Protein AF-A0A1I7YSY0-F1 (afdb_monomer_lite)

Radius of gyration: 45.42 Å; chains: 1; bounding box: 95×33×117 Å

Structure (mmCIF, N/CA/C/O backbone):
data_AF-A0A1I7YSY0-F1
#
_entry.id   AF-A0A1I7YSY0-F1
#
loop_
_atom_site.group_PDB
_atom_site.id
_atom_site.type_symbol
_atom_site.label_atom_id
_atom_site.label_alt_id
_atom_site.label_comp_id
_atom_site.label_asym_id
_atom_site.label_entity_id
_atom_site.label_seq_id
_atom_site.pdbx_PDB_ins_code
_atom_site.Cartn_x
_atom_site.Cartn_y
_atom_site.Cartn_z
_atom_site.occupancy
_atom_site.B_iso_or_equiv
_atom_site.auth_seq_id
_atom_site.auth_comp_id
_atom_site.auth_asym_id
_atom_site.auth_atom_id
_atom_site.pdbx_PDB_model_num
ATOM 1 N N . MET A 1 1 ? 61.492 6.866 -65.876 1.00 56.72 1 MET A N 1
ATOM 2 C CA . MET A 1 1 ? 60.271 6.484 -65.123 1.00 56.72 1 MET A CA 1
ATOM 3 C C . MET A 1 1 ? 59.078 6.508 -66.076 1.00 56.72 1 MET A C 1
ATOM 5 O O . MET A 1 1 ? 58.786 7.564 -66.618 1.00 56.72 1 MET A O 1
ATOM 9 N N . SER A 1 2 ? 58.443 5.363 -66.356 1.00 60.88 2 SER A N 1
ATOM 10 C CA . SER A 1 2 ? 57.368 5.257 -67.365 1.00 60.88 2 SER A CA 1
ATOM 11 C C . SER A 1 2 ? 56.010 5.695 -66.792 1.00 60.88 2 SER A C 1
ATOM 13 O O . SER A 1 2 ? 55.641 5.274 -65.693 1.00 60.88 2 SER A O 1
ATOM 15 N N . ARG A 1 3 ? 55.270 6.563 -67.502 1.00 70.56 3 ARG A N 1
ATOM 16 C CA . ARG A 1 3 ? 53.971 7.096 -67.045 1.00 70.56 3 ARG A CA 1
ATOM 17 C C . ARG A 1 3 ? 52.902 5.989 -67.047 1.00 70.56 3 ARG A C 1
ATOM 19 O O . ARG A 1 3 ? 52.776 5.265 -68.034 1.00 70.56 3 ARG A O 1
ATOM 26 N N . PRO A 1 4 ? 52.107 5.836 -65.974 1.00 72.00 4 PRO A N 1
ATOM 27 C CA . PRO A 1 4 ? 51.049 4.834 -65.940 1.00 72.00 4 PRO A CA 1
ATOM 28 C C . PRO A 1 4 ? 49.959 5.146 -66.977 1.00 72.00 4 PRO A C 1
ATOM 30 O O . PRO A 1 4 ? 49.479 6.271 -67.067 1.00 72.00 4 PRO A O 1
ATOM 33 N N . SER A 1 5 ? 49.540 4.124 -67.729 1.00 80.81 5 SER A N 1
ATOM 34 C CA . SER A 1 5 ? 48.431 4.204 -68.694 1.00 80.81 5 SER A CA 1
ATOM 35 C C . SER A 1 5 ? 47.141 4.733 -68.046 1.00 80.81 5 SER A C 1
ATOM 37 O O . SER A 1 5 ? 46.774 4.299 -66.948 1.00 80.81 5 SER A O 1
ATOM 39 N N . ASN A 1 6 ? 46.405 5.592 -68.761 1.00 83.62 6 ASN A N 1
ATOM 40 C CA . ASN A 1 6 ? 45.110 6.159 -68.350 1.00 83.62 6 ASN A CA 1
ATOM 41 C C . ASN A 1 6 ? 44.119 5.097 -67.839 1.00 83.62 6 ASN A C 1
ATOM 43 O O . ASN A 1 6 ? 43.384 5.331 -66.878 1.00 83.62 6 ASN A O 1
ATOM 47 N N . ARG A 1 7 ? 44.157 3.883 -68.406 1.00 82.12 7 ARG A N 1
ATOM 48 C CA . ARG A 1 7 ? 43.310 2.755 -67.986 1.00 82.12 7 ARG A CA 1
ATOM 49 C C . ARG A 1 7 ? 43.602 2.304 -66.549 1.00 82.12 7 ARG A C 1
ATOM 51 O O . ARG A 1 7 ? 42.678 1.986 -65.803 1.00 82.12 7 ARG A O 1
ATOM 58 N N . LYS A 1 8 ? 44.873 2.324 -66.127 1.00 85.38 8 LYS A N 1
ATOM 59 C CA . LYS A 1 8 ? 45.279 1.988 -64.749 1.00 85.38 8 LYS A CA 1
ATOM 60 C C . LYS A 1 8 ? 44.854 3.073 -63.755 1.00 85.38 8 LYS A C 1
ATOM 62 O O . LYS A 1 8 ? 44.465 2.745 -62.635 1.00 85.38 8 LYS A O 1
ATOM 67 N N . VAL A 1 9 ? 44.894 4.344 -64.156 1.00 86.94 9 VAL A N 1
ATOM 68 C CA . VAL A 1 9 ? 44.458 5.475 -63.316 1.00 86.94 9 VAL A CA 1
ATOM 69 C C . VAL A 1 9 ? 42.943 5.427 -63.083 1.00 86.94 9 VAL A C 1
ATOM 71 O O . VAL A 1 9 ? 42.500 5.493 -61.936 1.00 86.94 9 VAL A O 1
ATOM 74 N N . ALA A 1 10 ? 42.153 5.198 -64.137 1.00 87.56 10 ALA A N 1
ATOM 75 C CA . ALA A 1 10 ? 40.699 5.059 -64.035 1.00 87.56 10 ALA A CA 1
ATOM 76 C C . ALA A 1 10 ? 40.275 3.870 -63.149 1.00 87.56 10 ALA A C 1
ATOM 78 O O . ALA A 1 10 ? 39.399 4.009 -62.295 1.00 87.56 10 ALA A O 1
ATOM 79 N N . ALA A 1 11 ? 40.942 2.717 -63.284 1.00 88.81 11 ALA A N 1
ATOM 80 C CA . ALA A 1 11 ? 40.676 1.546 -62.447 1.00 88.81 11 ALA A CA 1
ATOM 81 C C . ALA A 1 11 ? 40.928 1.823 -60.952 1.00 88.81 11 ALA A C 1
ATOM 83 O O . ALA A 1 11 ? 40.118 1.445 -60.103 1.00 88.81 11 ALA A O 1
ATOM 84 N N . ARG A 1 12 ? 42.013 2.537 -60.620 1.00 89.38 12 ARG A N 1
ATOM 85 C CA . ARG A 1 12 ? 42.322 2.940 -59.237 1.00 89.38 12 ARG A CA 1
ATOM 86 C C . ARG A 1 12 ? 41.286 3.916 -58.677 1.00 89.38 12 ARG A C 1
ATOM 88 O O . ARG A 1 12 ? 40.827 3.722 -57.553 1.00 89.38 12 ARG A O 1
ATOM 95 N N . ALA A 1 13 ? 40.867 4.908 -59.463 1.00 91.69 13 ALA A N 1
ATOM 96 C CA . ALA A 1 13 ? 39.832 5.860 -59.061 1.00 91.69 13 ALA A CA 1
ATOM 97 C C . ALA A 1 13 ? 38.480 5.167 -58.799 1.00 91.69 13 ALA A C 1
ATOM 99 O O . ALA A 1 13 ? 37.823 5.442 -57.794 1.00 91.69 13 ALA A O 1
ATOM 100 N N . ASN A 1 14 ? 38.089 4.212 -59.648 1.00 92.81 14 ASN A N 1
ATOM 101 C CA . ASN A 1 14 ? 36.864 3.430 -59.460 1.00 92.81 14 ASN A CA 1
ATOM 102 C C . ASN A 1 14 ? 36.940 2.524 -58.224 1.00 92.81 14 ASN A C 1
ATOM 104 O O . ASN A 1 14 ? 35.993 2.479 -57.438 1.00 92.81 14 ASN A O 1
ATOM 108 N N . ALA A 1 15 ? 38.083 1.873 -57.987 1.00 93.06 15 ALA A N 1
ATOM 109 C CA . ALA A 1 15 ? 38.304 1.086 -56.776 1.00 93.06 15 ALA A CA 1
ATOM 110 C C . ALA A 1 15 ? 38.228 1.950 -55.503 1.00 93.06 15 ALA A C 1
ATOM 112 O O . ALA A 1 15 ? 37.650 1.533 -54.498 1.00 93.06 15 ALA A O 1
ATOM 113 N N . GLN A 1 16 ? 38.758 3.176 -55.540 1.00 93.81 16 GLN A N 1
ATOM 114 C CA . GLN A 1 16 ? 38.672 4.114 -54.421 1.00 93.81 16 GLN A CA 1
ATOM 115 C C . GLN A 1 16 ? 37.229 4.572 -54.165 1.00 93.81 16 GLN A C 1
ATOM 117 O O . GLN A 1 16 ? 36.783 4.562 -53.015 1.00 93.81 16 GLN A O 1
ATOM 122 N N . LYS A 1 17 ? 36.468 4.895 -55.220 1.00 94.69 17 LYS A N 1
ATOM 123 C CA . LYS A 1 17 ? 35.034 5.224 -55.120 1.00 94.69 17 LYS A CA 1
ATOM 124 C C . LYS A 1 17 ? 34.224 4.061 -54.539 1.00 94.69 17 LYS A C 1
ATOM 126 O O . LYS A 1 17 ? 33.424 4.275 -53.629 1.00 94.69 17 LYS A O 1
ATOM 131 N N . ALA A 1 18 ? 34.478 2.829 -54.985 1.00 94.12 18 ALA A N 1
ATOM 132 C CA . ALA A 1 18 ? 33.819 1.632 -54.462 1.00 94.12 18 ALA A CA 1
ATOM 133 C C . ALA A 1 18 ? 34.121 1.405 -52.968 1.00 94.12 18 ALA A C 1
ATOM 135 O O . ALA A 1 18 ? 33.213 1.137 -52.177 1.00 94.12 18 ALA A O 1
ATOM 136 N N . ARG A 1 19 ? 35.379 1.590 -52.542 1.00 94.81 19 ARG A N 1
ATOM 137 C CA . ARG A 1 19 ? 35.770 1.518 -51.121 1.00 94.81 19 ARG A CA 1
ATOM 138 C C . ARG A 1 19 ? 35.077 2.591 -50.280 1.00 94.81 19 ARG A C 1
ATOM 140 O O . ARG A 1 19 ? 34.572 2.284 -49.200 1.00 94.81 19 ARG A O 1
ATOM 147 N N . ALA A 1 20 ? 35.012 3.827 -50.773 1.00 94.75 20 ALA A N 1
ATOM 148 C CA . ALA A 1 20 ? 34.326 4.923 -50.091 1.00 94.75 20 ALA A CA 1
ATOM 149 C C . ALA A 1 20 ? 32.816 4.660 -49.954 1.00 94.75 20 ALA A C 1
ATOM 151 O O . ALA A 1 20 ? 32.247 4.866 -48.878 1.00 94.75 20 ALA A O 1
ATOM 152 N N . ALA A 1 21 ? 32.176 4.133 -51.003 1.00 94.81 21 ALA A N 1
ATOM 153 C CA . ALA A 1 21 ? 30.770 3.739 -50.975 1.00 94.81 21 ALA A CA 1
ATOM 154 C C . ALA A 1 21 ? 30.508 2.630 -49.942 1.00 94.81 21 ALA A C 1
ATOM 156 O O . ALA A 1 21 ? 29.605 2.771 -49.112 1.00 94.81 21 ALA A O 1
ATOM 157 N N . LYS A 1 22 ? 31.346 1.583 -49.913 1.00 95.38 22 LYS A N 1
ATOM 158 C CA . LYS A 1 22 ? 31.260 0.501 -48.917 1.00 95.38 22 LYS A CA 1
ATOM 159 C C . LYS A 1 22 ? 31.434 1.030 -47.490 1.00 95.38 22 LYS A C 1
ATOM 161 O O . LYS A 1 22 ? 30.637 0.704 -46.615 1.00 95.38 22 LYS A O 1
ATOM 166 N N . LYS A 1 23 ? 32.408 1.918 -47.254 1.00 95.44 23 LYS A N 1
ATOM 167 C CA . LYS A 1 23 ? 32.619 2.561 -45.942 1.00 95.44 23 LYS A CA 1
ATOM 168 C C . LYS A 1 23 ? 31.398 3.380 -45.504 1.00 95.44 23 LYS A C 1
ATOM 170 O O . LYS A 1 23 ? 30.992 3.301 -44.347 1.00 95.44 23 LYS A O 1
ATOM 175 N N . LYS A 1 24 ? 30.768 4.120 -46.424 1.00 96.00 24 LYS A N 1
ATOM 176 C CA . LYS A 1 24 ? 29.542 4.888 -46.147 1.00 96.00 24 LYS A CA 1
ATOM 177 C C . LYS A 1 24 ? 28.356 3.978 -45.814 1.00 96.00 24 LYS A C 1
ATOM 179 O O . LYS A 1 24 ? 27.587 4.301 -44.911 1.00 96.00 24 LYS A O 1
ATOM 184 N N . GLN A 1 25 ? 28.202 2.854 -46.514 1.00 94.94 25 GLN A N 1
ATOM 185 C CA . GLN A 1 25 ? 27.155 1.871 -46.217 1.00 94.94 25 GLN A CA 1
ATOM 186 C C . GLN A 1 25 ? 27.356 1.218 -44.845 1.00 94.94 25 GLN A C 1
ATOM 188 O O . GLN A 1 25 ? 26.413 1.183 -44.058 1.00 94.94 25 GLN A O 1
ATOM 193 N N . LEU A 1 26 ? 28.583 0.800 -44.519 1.00 96.38 26 LEU A N 1
ATOM 194 C CA . LEU A 1 26 ? 28.917 0.250 -43.202 1.00 96.38 26 LEU A CA 1
ATOM 195 C C . LEU A 1 26 ? 28.645 1.259 -42.079 1.00 96.38 26 LEU A C 1
ATOM 197 O O . LEU A 1 26 ? 28.025 0.911 -41.080 1.00 96.38 26 LEU A O 1
ATOM 201 N N . ALA A 1 27 ? 29.015 2.529 -42.265 1.00 95.62 27 ALA A N 1
ATOM 202 C CA . ALA A 1 27 ? 28.723 3.580 -41.290 1.00 95.62 27 ALA A CA 1
ATOM 203 C C . ALA A 1 27 ? 27.211 3.798 -41.089 1.00 95.62 27 ALA A C 1
ATOM 205 O O . ALA A 1 27 ? 26.756 3.998 -39.964 1.00 95.62 27 ALA A O 1
ATOM 206 N N . LYS A 1 28 ? 26.411 3.737 -42.163 1.00 96.38 28 LYS A N 1
ATOM 207 C CA . LYS A 1 28 ? 24.942 3.803 -42.065 1.00 96.38 28 LYS A CA 1
ATOM 208 C C . LYS A 1 28 ? 24.369 2.600 -41.314 1.00 96.38 28 LYS A C 1
ATOM 210 O O . LYS A 1 28 ? 23.485 2.790 -40.484 1.00 96.38 28 LYS A O 1
ATOM 215 N N . ALA A 1 29 ? 24.860 1.393 -41.595 1.00 96.00 29 ALA A N 1
ATOM 216 C CA . ALA A 1 29 ? 24.427 0.175 -40.915 1.00 96.00 29 ALA A CA 1
ATOM 217 C C . ALA A 1 29 ? 24.757 0.225 -39.414 1.00 96.00 29 ALA A C 1
ATOM 219 O O . ALA A 1 29 ? 23.863 0.034 -38.596 1.00 96.00 29 ALA A O 1
ATOM 220 N N . ALA A 1 30 ? 25.985 0.614 -39.057 1.00 96.12 30 ALA A N 1
ATOM 221 C CA . ALA A 1 30 ? 26.408 0.767 -37.665 1.00 96.12 30 ALA A CA 1
ATOM 222 C C . ALA A 1 30 ? 25.552 1.795 -36.902 1.00 96.12 30 ALA A C 1
ATOM 224 O O . ALA A 1 30 ? 25.126 1.537 -35.779 1.00 96.12 30 ALA A O 1
ATOM 225 N N . ARG A 1 31 ? 25.227 2.939 -37.525 1.00 96.19 31 ARG A N 1
ATOM 226 C CA . ARG A 1 31 ? 24.321 3.939 -36.925 1.00 96.19 31 ARG A CA 1
ATOM 227 C C . ARG A 1 31 ? 22.917 3.383 -36.692 1.00 96.19 31 ARG A C 1
ATOM 229 O O . ARG A 1 31 ? 22.356 3.590 -35.622 1.00 96.19 31 ARG A O 1
ATOM 236 N N . LYS A 1 32 ? 22.350 2.666 -37.670 1.00 96.38 32 LYS A N 1
ATOM 237 C CA . LYS A 1 32 ? 21.034 2.022 -37.518 1.00 96.38 32 LYS A CA 1
ATOM 238 C C . LYS A 1 32 ? 21.038 0.999 -36.383 1.00 96.38 32 LYS A C 1
ATOM 240 O O . LYS A 1 32 ? 20.101 0.966 -35.592 1.00 96.38 32 LYS A O 1
ATOM 245 N N . GLU A 1 33 ? 22.098 0.206 -36.278 1.00 97.00 33 GLU A N 1
ATOM 246 C CA . GLU A 1 33 ? 22.247 -0.782 -35.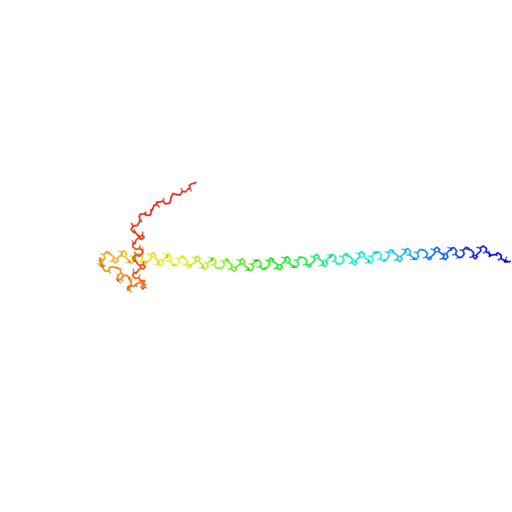212 1.00 97.00 33 GLU A CA 1
ATOM 247 C C . GLU A 1 33 ? 22.343 -0.121 -33.827 1.00 97.00 33 GLU A C 1
ATOM 249 O O . GLU A 1 33 ? 21.676 -0.554 -32.888 1.00 97.00 33 GLU A O 1
ATOM 254 N N . GLN A 1 34 ? 23.115 0.962 -33.696 1.00 96.62 34 GLN A N 1
ATOM 255 C CA . GLN A 1 34 ? 23.209 1.724 -32.446 1.00 96.62 34 GLN A CA 1
ATOM 256 C C . GLN A 1 34 ? 21.860 2.316 -32.028 1.00 96.62 34 GLN A C 1
ATOM 258 O O . GLN A 1 34 ? 21.480 2.188 -30.864 1.00 96.62 34 GLN A O 1
ATOM 263 N N . LEU A 1 35 ? 21.109 2.900 -32.967 1.00 97.25 35 LEU A N 1
ATOM 264 C CA . LEU A 1 35 ? 19.766 3.423 -32.699 1.00 97.25 35 LEU A CA 1
ATOM 265 C C . LEU A 1 35 ? 18.802 2.316 -32.260 1.00 97.25 35 LEU A C 1
ATOM 267 O O . LEU A 1 35 ? 18.069 2.494 -31.291 1.00 97.25 35 LEU A O 1
ATOM 271 N N . ALA A 1 36 ? 18.840 1.148 -32.906 1.00 96.94 36 ALA A N 1
ATOM 272 C CA . ALA A 1 36 ? 18.018 0.007 -32.509 1.00 96.94 36 ALA A CA 1
ATOM 273 C C . ALA A 1 36 ? 18.366 -0.492 -31.094 1.00 96.94 3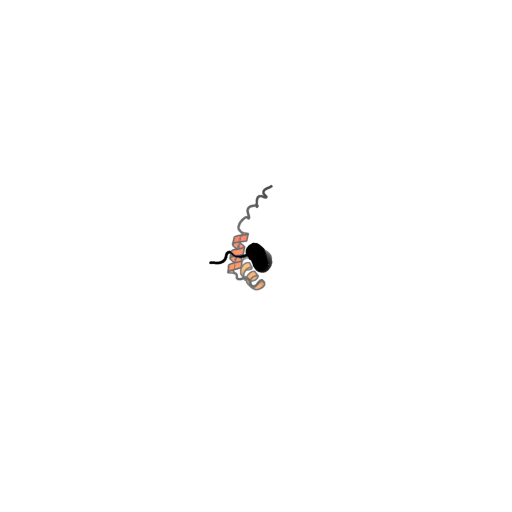6 ALA A C 1
ATOM 275 O O . ALA A 1 36 ? 17.470 -0.789 -30.304 1.00 96.94 36 ALA A O 1
ATOM 276 N N . LYS A 1 37 ? 19.658 -0.542 -30.740 1.00 97.44 37 LYS A N 1
ATOM 277 C CA . LYS A 1 37 ? 20.107 -0.884 -29.379 1.00 97.44 37 LYS A CA 1
ATOM 278 C C . LYS A 1 37 ? 19.634 0.148 -28.353 1.00 97.44 37 LYS A C 1
ATOM 280 O O . LYS A 1 37 ? 19.161 -0.245 -27.290 1.00 97.44 37 LYS A O 1
ATOM 285 N N . ALA A 1 38 ? 19.731 1.440 -28.666 1.00 97.00 38 ALA A N 1
ATOM 286 C CA . ALA A 1 38 ? 19.256 2.511 -27.793 1.00 97.00 38 ALA A CA 1
ATOM 287 C C . ALA A 1 38 ? 17.737 2.431 -27.573 1.00 97.00 38 ALA A C 1
ATOM 289 O O . ALA A 1 38 ? 17.292 2.430 -26.428 1.00 97.00 38 ALA A O 1
ATOM 290 N N . ALA A 1 39 ? 16.959 2.244 -28.642 1.00 97.38 39 ALA A N 1
ATOM 291 C CA . ALA A 1 39 ? 15.509 2.088 -28.558 1.00 97.38 39 ALA A CA 1
ATOM 292 C C . ALA A 1 39 ? 15.108 0.872 -27.705 1.00 97.38 39 ALA A C 1
ATOM 294 O O . ALA A 1 39 ? 14.230 0.978 -26.853 1.00 97.38 39 ALA A O 1
ATOM 295 N N . ARG A 1 40 ? 15.786 -0.275 -27.868 1.00 97.31 40 ARG A N 1
ATOM 296 C CA . ARG A 1 40 ? 15.553 -1.461 -27.022 1.00 97.31 40 ARG A CA 1
ATOM 297 C C . ARG A 1 40 ? 15.842 -1.180 -25.547 1.00 97.31 40 ARG A C 1
ATOM 299 O O . ARG A 1 40 ? 15.033 -1.539 -24.698 1.00 97.31 40 ARG A O 1
ATOM 306 N N . LYS A 1 41 ? 16.959 -0.512 -25.239 1.00 97.44 41 LYS A N 1
ATOM 307 C CA . LYS A 1 41 ? 17.298 -0.119 -23.861 1.00 97.44 41 LYS A CA 1
ATOM 308 C C . LYS A 1 41 ? 16.253 0.819 -23.262 1.00 97.44 41 LYS A C 1
ATOM 310 O O . LYS A 1 41 ? 15.876 0.646 -22.109 1.00 97.44 41 LYS A O 1
ATOM 315 N N . GLU A 1 42 ? 15.763 1.780 -24.039 1.00 97.38 42 GLU A N 1
ATOM 316 C CA . GLU A 1 42 ? 14.722 2.702 -23.587 1.00 97.38 42 GLU A CA 1
ATOM 317 C C . GLU A 1 42 ? 13.404 1.975 -23.289 1.00 97.38 42 GLU A C 1
ATOM 319 O O . GLU A 1 42 ? 12.778 2.237 -22.264 1.00 97.38 42 GLU A O 1
ATOM 324 N N . GLN A 1 43 ? 12.998 1.025 -24.137 1.00 97.06 43 GLN A N 1
ATOM 325 C CA . GLN A 1 43 ? 11.794 0.223 -23.901 1.00 97.06 43 GLN A CA 1
ATOM 326 C C . GLN A 1 43 ? 11.914 -0.638 -22.639 1.00 97.06 43 GLN A C 1
ATOM 328 O O . GLN A 1 43 ? 10.989 -0.659 -21.831 1.00 97.06 43 GLN A O 1
ATOM 333 N N . LEU A 1 44 ? 13.069 -1.274 -22.418 1.00 97.88 44 LEU A N 1
ATOM 334 C CA . LEU A 1 44 ? 13.334 -2.019 -21.183 1.00 97.88 44 LEU A CA 1
ATOM 335 C C . LEU A 1 44 ? 13.287 -1.108 -19.950 1.00 97.88 44 LEU A C 1
ATOM 337 O O . LEU A 1 44 ? 12.667 -1.458 -18.951 1.00 97.88 44 LEU A O 1
ATOM 341 N N . ALA A 1 45 ? 13.868 0.091 -20.030 1.00 97.44 45 ALA A N 1
ATOM 342 C CA . ALA A 1 45 ? 13.805 1.060 -18.939 1.00 97.44 45 ALA A CA 1
ATOM 343 C C . ALA A 1 45 ? 12.363 1.518 -18.652 1.00 97.44 45 ALA A C 1
ATOM 345 O O . ALA A 1 45 ? 11.986 1.680 -17.492 1.00 97.44 45 ALA A O 1
ATOM 346 N N . LYS A 1 46 ? 11.536 1.708 -19.689 1.00 97.81 46 LYS A N 1
ATOM 347 C CA . LYS A 1 46 ? 10.107 2.026 -19.531 1.00 97.81 46 LYS A CA 1
ATOM 348 C C . LYS A 1 46 ? 9.334 0.870 -18.899 1.00 97.81 46 LYS A C 1
ATOM 350 O O . LYS A 1 46 ? 8.521 1.126 -18.016 1.00 97.81 46 LYS A O 1
ATOM 355 N N . ALA A 1 47 ? 9.590 -0.368 -19.318 1.00 97.56 47 ALA A N 1
ATOM 356 C CA . ALA A 1 47 ? 8.966 -1.554 -18.738 1.00 97.56 47 ALA A CA 1
ATOM 357 C C . ALA A 1 47 ? 9.313 -1.692 -17.248 1.00 97.56 47 ALA A C 1
ATOM 359 O O . ALA A 1 47 ? 8.406 -1.751 -16.427 1.00 97.56 47 ALA A O 1
ATOM 360 N N . ALA A 1 48 ? 10.596 -1.582 -16.892 1.00 97.50 48 ALA A N 1
ATOM 361 C CA . ALA A 1 48 ? 11.049 -1.646 -15.502 1.00 97.50 48 ALA A CA 1
ATOM 362 C C . ALA A 1 48 ? 10.444 -0.535 -14.622 1.00 97.50 48 ALA A C 1
ATOM 364 O O . ALA A 1 48 ? 10.127 -0.755 -13.458 1.00 97.50 48 ALA A O 1
ATOM 365 N N . ARG A 1 49 ? 10.253 0.679 -15.162 1.00 97.88 49 ARG A N 1
ATOM 366 C CA . ARG A 1 49 ? 9.560 1.761 -14.435 1.00 97.88 49 ARG A CA 1
ATOM 367 C C . ARG A 1 49 ? 8.090 1.437 -14.186 1.00 97.88 49 ARG A C 1
ATOM 369 O O . ARG A 1 49 ? 7.589 1.735 -13.109 1.00 97.88 49 ARG A O 1
ATOM 376 N N . LYS A 1 50 ? 7.404 0.857 -15.175 1.00 97.56 50 LYS A N 1
ATOM 377 C CA . LYS A 1 50 ? 6.003 0.446 -15.030 1.00 97.56 50 LYS A CA 1
ATOM 378 C C . LYS A 1 50 ? 5.858 -0.680 -14.016 1.00 97.56 50 LYS A C 1
ATOM 380 O O . LYS A 1 50 ? 4.959 -0.612 -13.197 1.00 97.56 50 LYS A O 1
ATOM 385 N N . GLU A 1 51 ? 6.740 -1.670 -14.061 1.00 97.44 51 GLU A N 1
ATOM 386 C CA . GLU A 1 51 ? 6.766 -2.783 -13.110 1.00 97.44 51 GLU A CA 1
ATOM 387 C C . GLU A 1 51 ? 6.910 -2.278 -11.672 1.00 97.44 51 GLU A C 1
ATOM 389 O O . GLU A 1 51 ? 6.038 -2.533 -10.851 1.00 97.44 51 GLU A O 1
ATOM 394 N N . LYS A 1 52 ? 7.898 -1.413 -11.409 1.00 97.50 52 LYS A N 1
ATOM 395 C CA . LYS A 1 52 ? 8.061 -0.774 -10.093 1.00 97.50 52 LYS A CA 1
ATOM 396 C C . LYS A 1 52 ? 6.840 0.034 -9.651 1.00 97.50 52 LYS A C 1
ATOM 398 O O . LYS A 1 52 ? 6.497 0.038 -8.475 1.00 97.50 52 LYS A O 1
ATOM 403 N N . ALA A 1 53 ? 6.198 0.748 -10.577 1.00 97.94 53 ALA A N 1
ATOM 404 C CA . ALA A 1 53 ? 4.988 1.507 -10.267 1.00 97.94 53 ALA A CA 1
ATOM 405 C C . ALA A 1 53 ? 3.815 0.583 -9.905 1.00 97.94 53 ALA A C 1
ATOM 407 O O . ALA A 1 53 ? 3.063 0.885 -8.984 1.00 97.94 53 ALA A O 1
ATOM 408 N N . TRP A 1 54 ? 3.676 -0.549 -10.599 1.00 97.38 54 TRP A N 1
ATOM 409 C CA . TRP A 1 54 ? 2.676 -1.561 -10.272 1.00 97.38 54 TRP A CA 1
ATOM 410 C C . TRP A 1 54 ? 2.934 -2.197 -8.911 1.00 97.38 54 TRP A C 1
ATOM 412 O O . TRP A 1 54 ? 2.010 -2.267 -8.110 1.00 97.38 54 TRP A O 1
ATOM 422 N N . GLU A 1 55 ? 4.171 -2.601 -8.621 1.00 97.94 55 GLU A N 1
ATOM 423 C CA . GLU A 1 55 ? 4.549 -3.149 -7.312 1.00 97.94 55 GLU A CA 1
ATOM 424 C C . GLU A 1 55 ? 4.224 -2.174 -6.173 1.00 97.94 55 GLU A C 1
ATOM 426 O O . GLU A 1 55 ? 3.592 -2.563 -5.193 1.00 97.94 55 GLU A O 1
ATOM 431 N N . ALA A 1 56 ? 4.575 -0.893 -6.332 1.00 97.88 56 ALA A N 1
ATOM 432 C CA . ALA A 1 56 ? 4.255 0.138 -5.348 1.00 97.88 56 ALA A CA 1
ATOM 433 C C . ALA A 1 56 ? 2.739 0.274 -5.126 1.00 97.88 56 ALA A C 1
ATOM 435 O O . ALA A 1 56 ? 2.284 0.280 -3.986 1.00 97.88 56 ALA A O 1
ATOM 436 N N . LEU A 1 57 ? 1.947 0.311 -6.204 1.00 98.19 57 LEU A N 1
ATOM 437 C CA . LEU A 1 57 ? 0.485 0.373 -6.108 1.00 98.19 57 LEU A CA 1
ATOM 438 C C . LEU A 1 57 ? -0.120 -0.877 -5.458 1.00 98.19 57 LEU A C 1
ATOM 440 O O . LEU A 1 57 ? -1.120 -0.773 -4.748 1.00 98.19 57 LEU A O 1
ATOM 444 N N . PHE A 1 58 ? 0.439 -2.063 -5.703 1.00 98.19 58 PHE A N 1
ATOM 445 C CA . PHE A 1 58 ? -0.027 -3.289 -5.058 1.00 98.19 58 PHE A CA 1
ATOM 446 C C . PHE A 1 58 ? 0.249 -3.274 -3.555 1.00 98.19 58 PHE A C 1
ATOM 448 O O . PHE A 1 58 ? -0.654 -3.589 -2.780 1.00 98.19 58 PHE A O 1
ATOM 455 N N . GLU A 1 59 ? 1.442 -2.854 -3.134 1.00 98.06 59 GLU A N 1
ATOM 456 C CA . GLU A 1 59 ? 1.771 -2.727 -1.711 1.00 98.06 59 GLU A CA 1
ATOM 457 C C . GLU A 1 59 ? 0.936 -1.642 -1.019 1.00 98.06 59 GLU A C 1
ATOM 459 O O . GLU A 1 59 ? 0.408 -1.868 0.070 1.00 98.06 59 GLU A O 1
ATOM 464 N N . GLU A 1 60 ? 0.717 -0.493 -1.663 1.00 98.19 60 GLU A N 1
ATOM 465 C CA . GLU A 1 60 ? -0.189 0.538 -1.142 1.00 98.19 60 GLU A CA 1
ATOM 466 C C . GLU A 1 60 ? -1.615 0.005 -0.965 1.00 98.19 60 GLU A C 1
ATOM 468 O O . GLU A 1 60 ? -2.208 0.173 0.102 1.00 98.19 60 GLU A O 1
ATOM 473 N N . ASN A 1 61 ? -2.158 -0.692 -1.968 1.00 98.38 61 ASN A N 1
ATOM 474 C CA . ASN A 1 61 ? -3.484 -1.303 -1.870 1.00 98.38 61 ASN A CA 1
ATOM 475 C C . ASN A 1 61 ? -3.556 -2.350 -0.756 1.00 98.38 61 ASN A C 1
ATOM 477 O O . ASN A 1 61 ? -4.541 -2.391 -0.017 1.00 98.38 61 ASN A O 1
ATOM 481 N N . ARG A 1 62 ? -2.514 -3.169 -0.593 1.00 98.25 62 ARG A N 1
ATOM 482 C CA . ARG A 1 62 ? -2.433 -4.152 0.490 1.00 98.25 62 ARG A CA 1
ATOM 483 C C . ARG A 1 62 ? -2.499 -3.473 1.859 1.00 98.25 62 ARG A C 1
ATOM 485 O O 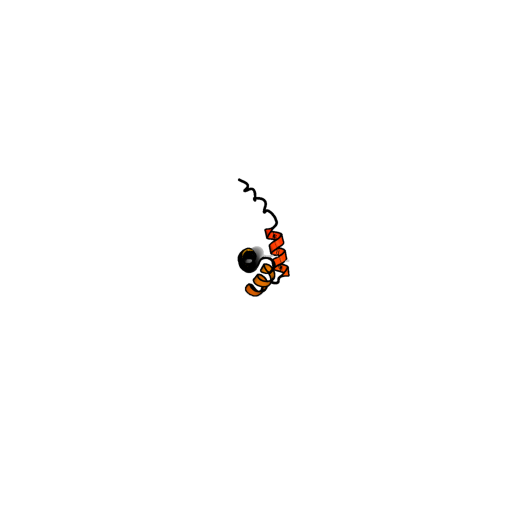. ARG A 1 62 ? -3.330 -3.840 2.687 1.00 98.25 62 ARG A O 1
ATOM 492 N N . LEU A 1 63 ? -1.686 -2.438 2.070 1.00 98.44 63 LEU A N 1
ATOM 493 C CA . LEU A 1 63 ? -1.668 -1.672 3.318 1.00 98.44 63 LEU A CA 1
ATOM 494 C C . LEU A 1 63 ? -2.995 -0.951 3.582 1.00 98.44 63 LEU A C 1
ATOM 496 O O . LEU A 1 63 ? -3.433 -0.865 4.730 1.00 98.44 63 LEU A O 1
ATOM 500 N N . LEU A 1 64 ? -3.651 -0.431 2.541 1.00 98.44 64 LEU A N 1
ATOM 501 C CA . LEU A 1 64 ? -4.969 0.191 2.666 1.00 98.44 64 LEU A CA 1
ATOM 502 C C . LEU A 1 64 ? -6.031 -0.816 3.111 1.00 98.44 64 LEU A C 1
ATOM 504 O O . LEU A 1 64 ? -6.822 -0.500 3.999 1.00 98.44 64 LEU A O 1
ATOM 508 N N . LEU A 1 65 ? -6.031 -2.027 2.552 1.00 98.06 65 LEU A N 1
ATOM 509 C CA . LEU A 1 65 ? -6.955 -3.085 2.964 1.00 98.06 65 LEU A CA 1
ATOM 510 C C . LEU A 1 65 ? -6.739 -3.489 4.426 1.00 98.06 65 LEU A C 1
ATOM 512 O O . LEU A 1 65 ? -7.708 -3.569 5.181 1.00 98.06 65 LEU A O 1
ATOM 516 N N . GLU A 1 66 ? -5.485 -3.656 4.853 1.00 98.31 66 GLU A N 1
ATOM 517 C CA . GLU A 1 66 ? -5.156 -3.950 6.254 1.00 98.31 66 GLU A CA 1
ATOM 518 C C . GLU A 1 66 ? -5.636 -2.836 7.203 1.00 98.31 66 GLU A C 1
ATOM 520 O O . GLU A 1 66 ? -6.185 -3.115 8.270 1.00 98.31 66 GLU A O 1
ATOM 525 N N . ARG A 1 67 ? -5.472 -1.561 6.819 1.00 98.44 67 ARG A N 1
ATOM 526 C CA . ARG A 1 67 ? -5.969 -0.418 7.606 1.00 98.44 67 ARG A CA 1
ATOM 527 C C . ARG A 1 67 ? -7.489 -0.394 7.684 1.00 98.44 67 ARG A C 1
ATOM 529 O O . ARG A 1 67 ? -8.030 -0.245 8.772 1.00 98.44 67 ARG A O 1
ATOM 536 N N . LEU A 1 68 ? -8.179 -0.582 6.560 1.00 98.25 68 LEU A N 1
ATOM 537 C CA . LEU A 1 68 ? -9.643 -0.608 6.531 1.00 98.25 68 LEU A CA 1
ATOM 538 C C . LEU A 1 68 ? -10.213 -1.743 7.381 1.00 98.25 68 LEU A C 1
ATOM 540 O O . LEU A 1 68 ? -11.249 -1.565 8.025 1.00 98.25 68 LEU A O 1
ATOM 544 N N . GLN A 1 69 ? -9.544 -2.895 7.409 1.00 97.75 69 GLN A N 1
ATOM 545 C CA . GLN A 1 69 ? -9.936 -3.994 8.278 1.00 97.75 69 GLN A CA 1
ATOM 546 C C . GLN A 1 69 ? -9.772 -3.623 9.755 1.00 97.75 69 GLN A C 1
ATOM 548 O O . GLN A 1 69 ? -10.728 -3.768 10.515 1.00 97.75 69 GLN A O 1
ATOM 553 N N . LYS A 1 70 ? -8.615 -3.076 10.148 1.00 98.12 70 LYS A N 1
ATOM 554 C CA . LYS A 1 70 ? -8.377 -2.617 11.526 1.00 98.12 70 LYS A CA 1
ATOM 555 C C . LYS A 1 70 ? -9.377 -1.548 11.955 1.00 98.12 70 LYS A C 1
ATOM 557 O O . LYS A 1 70 ? -9.956 -1.652 13.029 1.00 98.12 70 LYS A O 1
ATOM 562 N N . ASP A 1 71 ? -9.648 -0.570 11.094 1.00 98.25 71 ASP A N 1
ATOM 563 C CA . ASP A 1 71 ? -10.645 0.471 11.352 1.00 98.25 71 ASP A CA 1
ATOM 564 C C . ASP A 1 71 ? -12.046 -0.126 11.528 1.00 98.25 71 ASP A C 1
ATOM 566 O O . ASP A 1 71 ? -12.819 0.313 12.383 1.00 98.25 71 ASP A O 1
ATOM 570 N N . ARG A 1 72 ? -12.402 -1.133 10.722 1.00 97.94 72 ARG A N 1
ATOM 571 C CA . ARG A 1 72 ? -13.685 -1.834 10.841 1.00 97.94 72 ARG A CA 1
ATOM 572 C C . ARG A 1 72 ? -13.781 -2.590 12.162 1.00 97.94 72 ARG A C 1
ATOM 574 O O . ARG A 1 72 ? -14.803 -2.473 12.835 1.00 97.94 72 ARG A O 1
ATOM 581 N N . GLU A 1 73 ? -12.749 -3.341 12.527 1.00 97.88 73 GLU A N 1
ATOM 582 C CA . GLU A 1 73 ? -12.676 -4.078 13.792 1.00 97.88 73 GLU A CA 1
ATOM 583 C C . GLU A 1 73 ? -12.752 -3.120 14.982 1.00 97.88 73 GLU A C 1
ATOM 585 O O . GLU A 1 73 ? -13.570 -3.318 15.875 1.00 97.88 73 GLU A O 1
ATOM 590 N N . GLN A 1 74 ? -12.009 -2.014 14.943 1.00 97.75 74 GLN A N 1
ATOM 591 C CA . GLN A 1 74 ? -12.048 -0.988 15.978 1.00 97.75 74 GLN A CA 1
ATOM 592 C C . GLN A 1 74 ? -13.445 -0.377 16.123 1.00 97.75 74 GLN A C 1
ATOM 594 O O . GLN A 1 74 ? -13.946 -0.247 17.235 1.00 97.75 74 GLN A O 1
ATOM 599 N N . ARG A 1 75 ? -14.124 -0.051 15.014 1.00 97.94 75 ARG A N 1
ATOM 600 C CA . ARG A 1 75 ? -15.505 0.465 15.059 1.00 97.94 75 ARG A CA 1
ATOM 601 C C . ARG A 1 75 ? -16.485 -0.546 15.641 1.00 97.94 75 ARG A C 1
ATOM 603 O O . ARG A 1 75 ? -17.402 -0.147 16.357 1.00 97.94 75 ARG A O 1
ATOM 610 N N . LEU A 1 76 ? -16.323 -1.831 15.323 1.00 97.94 76 LEU A N 1
ATOM 611 C CA . LEU A 1 76 ? -17.146 -2.893 15.902 1.00 97.94 76 LEU A CA 1
ATOM 612 C C . LEU A 1 76 ? -16.895 -3.015 17.405 1.00 97.94 76 LEU A C 1
ATOM 614 O O . LEU A 1 76 ? -17.862 -3.019 18.161 1.00 97.94 76 LEU A O 1
ATOM 618 N N . MET A 1 77 ? -15.632 -3.019 17.834 1.00 97.12 77 MET A N 1
ATOM 619 C CA . MET A 1 77 ? -15.268 -3.062 19.250 1.00 97.12 77 MET A CA 1
ATOM 620 C C . MET A 1 77 ? -15.819 -1.859 20.012 1.00 97.12 77 MET A C 1
ATOM 622 O O . MET A 1 77 ? -16.535 -2.049 20.987 1.00 97.12 77 MET A O 1
ATOM 626 N N . SER A 1 78 ? -15.622 -0.633 19.518 1.00 97.12 78 SER A N 1
ATOM 627 C CA . SER A 1 78 ? -16.179 0.568 20.155 1.00 97.12 78 SER A CA 1
ATOM 628 C C . SER A 1 78 ? -17.709 0.552 20.215 1.00 97.12 78 SER A C 1
ATOM 630 O O . SER A 1 78 ? -18.296 1.062 21.166 1.00 97.12 78 SER A O 1
ATOM 632 N N . ARG A 1 79 ? -18.383 -0.032 19.214 1.00 97.88 79 ARG A N 1
ATOM 633 C CA . ARG A 1 79 ? -19.845 -0.181 19.233 1.00 97.88 79 ARG A CA 1
ATOM 634 C C . ARG A 1 79 ? -20.293 -1.200 20.276 1.00 97.88 79 ARG A C 1
ATOM 636 O O . ARG A 1 79 ? -21.270 -0.937 20.970 1.00 97.88 79 ARG A O 1
ATOM 643 N N . ILE A 1 80 ? -19.601 -2.334 20.372 1.00 96.56 80 ILE A N 1
ATOM 644 C CA . ILE A 1 80 ? -19.868 -3.356 21.388 1.00 96.56 80 ILE A CA 1
ATOM 645 C C . ILE A 1 80 ? -19.644 -2.760 22.778 1.00 96.56 80 ILE A C 1
ATOM 647 O O . ILE A 1 80 ? -20.538 -2.834 23.605 1.00 96.56 80 ILE A O 1
ATOM 651 N N . GLU A 1 81 ? -18.518 -2.089 23.015 1.00 94.81 81 GLU A N 1
ATOM 652 C CA . GLU A 1 81 ? -18.215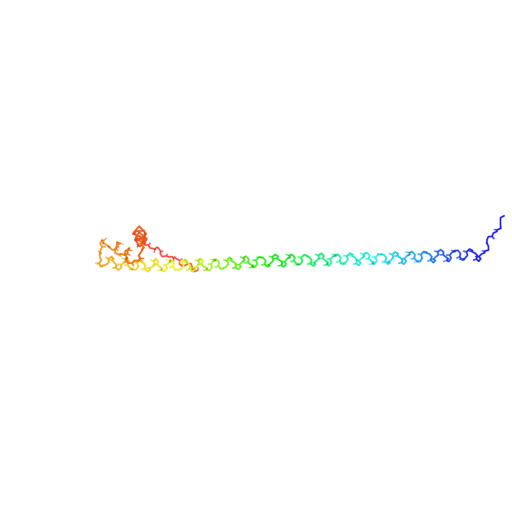 -1.425 24.289 1.00 94.81 81 GLU A CA 1
ATOM 653 C C . GLU A 1 81 ? -19.274 -0.385 24.670 1.00 94.81 81 GLU A C 1
ATOM 655 O O . GLU A 1 81 ? -19.731 -0.358 25.812 1.00 94.81 81 GLU A O 1
ATOM 660 N N . ALA A 1 82 ? -19.707 0.446 23.716 1.00 93.88 82 ALA A N 1
ATOM 661 C CA . ALA A 1 82 ? -20.755 1.433 23.955 1.00 93.88 82 ALA A CA 1
ATOM 662 C C . ALA A 1 82 ? -22.102 0.777 24.294 1.00 93.88 82 ALA A C 1
ATOM 664 O O . ALA A 1 82 ? -22.798 1.255 25.189 1.00 93.88 82 ALA A O 1
ATOM 665 N N . GLN A 1 83 ? -22.456 -0.315 23.607 1.00 95.75 83 GLN A N 1
ATOM 666 C CA . GLN A 1 83 ? -23.676 -1.068 23.893 1.00 95.75 83 GLN A CA 1
ATOM 667 C C . GLN A 1 83 ? -23.601 -1.723 25.273 1.00 95.75 83 GLN A C 1
ATOM 669 O O . GLN A 1 83 ? -24.489 -1.507 26.088 1.00 95.75 83 GLN A O 1
ATOM 674 N N . THR A 1 84 ? -22.510 -2.428 25.576 1.00 94.25 84 THR A N 1
ATOM 675 C CA . THR A 1 84 ? -22.278 -3.049 26.885 1.00 94.25 84 THR A CA 1
ATOM 676 C C . THR A 1 84 ? -22.353 -2.013 28.002 1.00 94.25 84 THR A C 1
ATOM 678 O O . THR A 1 84 ? -23.023 -2.235 29.006 1.00 94.25 84 THR A O 1
ATOM 681 N N . LYS A 1 85 ? -21.724 -0.844 27.827 1.00 94.00 85 LYS A N 1
ATOM 682 C CA . LYS A 1 85 ? -21.815 0.259 28.790 1.00 94.00 85 LYS A CA 1
ATOM 683 C C . LYS A 1 85 ? -23.257 0.739 28.972 1.00 94.00 85 LYS A C 1
ATOM 685 O O . LYS A 1 85 ? -23.674 0.963 30.105 1.00 94.00 85 LYS A O 1
ATOM 690 N N . ALA A 1 86 ? -24.018 0.893 27.887 1.00 93.31 86 ALA A N 1
ATOM 691 C CA . ALA A 1 86 ? -25.420 1.300 27.955 1.00 93.31 86 ALA A CA 1
ATOM 692 C C . ALA A 1 86 ? -26.287 0.264 28.690 1.00 93.31 86 ALA A C 1
ATOM 694 O O . ALA A 1 86 ? -27.085 0.643 29.545 1.00 93.31 86 ALA A O 1
ATOM 695 N N . ASP A 1 87 ? -26.089 -1.024 28.417 1.00 94.19 87 ASP A N 1
ATOM 696 C CA . ASP A 1 87 ? -26.820 -2.113 29.068 1.00 94.19 87 ASP A CA 1
ATOM 697 C C . ASP A 1 87 ? -26.492 -2.162 30.573 1.00 94.19 87 ASP A C 1
ATOM 699 O O . ASP A 1 87 ? -27.393 -2.204 31.411 1.00 94.19 87 ASP A O 1
ATOM 703 N N . VAL A 1 88 ? -25.210 -2.045 30.944 1.00 95.19 88 VAL A N 1
ATOM 704 C CA . VAL A 1 88 ? -24.775 -1.962 32.352 1.00 95.19 88 VAL A CA 1
ATOM 705 C C . VAL A 1 88 ? -25.385 -0.747 33.058 1.00 95.19 88 VAL A C 1
ATOM 707 O O . VAL A 1 88 ? -25.827 -0.854 34.202 1.00 95.19 88 VAL A O 1
ATOM 710 N N . LEU A 1 89 ? -25.456 0.403 32.382 1.00 92.75 89 LEU A N 1
ATOM 711 C CA . LEU A 1 89 ? -26.094 1.609 32.912 1.00 92.75 89 LEU A CA 1
ATOM 712 C C . LEU A 1 89 ? -27.595 1.420 33.163 1.00 92.75 89 LEU A C 1
ATOM 714 O O . LEU A 1 89 ? -28.100 1.901 34.178 1.00 92.75 89 LEU A O 1
ATOM 718 N N . GLN A 1 90 ? -28.301 0.710 32.283 1.00 92.56 90 GLN A N 1
ATOM 719 C CA . GLN A 1 90 ? -29.716 0.382 32.482 1.00 92.56 90 GLN A CA 1
ATOM 720 C C . GLN A 1 90 ? -29.916 -0.531 33.695 1.00 92.56 90 GLN A C 1
ATOM 722 O O . GLN A 1 90 ? -30.787 -0.264 34.525 1.00 92.56 90 GLN A O 1
ATOM 727 N N . VAL A 1 91 ? -29.080 -1.567 33.839 1.00 93.88 91 VAL A N 1
ATOM 728 C CA . VAL A 1 91 ? -29.107 -2.457 35.012 1.00 93.88 91 VAL A CA 1
ATOM 729 C C . VAL A 1 91 ? -28.852 -1.662 36.292 1.00 93.88 91 VAL A C 1
ATOM 731 O O . VAL A 1 91 ? -29.588 -1.820 37.264 1.00 93.88 91 VAL A O 1
ATOM 734 N N . LEU A 1 92 ? -27.876 -0.751 36.280 1.00 92.06 92 LEU A N 1
ATOM 735 C CA . LEU A 1 92 ? -27.561 0.089 37.432 1.00 92.06 92 LEU A CA 1
ATOM 736 C C . LEU A 1 92 ? -28.724 1.009 37.823 1.00 92.06 92 LEU A C 1
ATOM 738 O O . LEU A 1 92 ? -29.030 1.150 39.005 1.00 92.06 92 LEU A O 1
ATOM 742 N N . GLN A 1 93 ? -29.394 1.629 36.849 1.00 91.44 93 GLN A N 1
ATOM 743 C CA . GLN A 1 93 ? -30.577 2.457 37.104 1.00 91.44 93 GLN A CA 1
ATOM 744 C C . GLN A 1 93 ? -31.724 1.637 37.705 1.00 91.44 93 GLN A C 1
ATOM 746 O O . GLN A 1 93 ? -32.328 2.060 38.691 1.00 91.44 93 GLN A O 1
ATOM 751 N N . LEU A 1 94 ? -31.990 0.444 37.166 1.00 92.81 94 LEU A N 1
ATOM 752 C CA . LEU A 1 94 ? -32.993 -0.467 37.716 1.00 92.81 94 LEU A CA 1
ATOM 753 C C . LEU A 1 94 ? -32.643 -0.879 39.153 1.00 92.81 94 LEU A C 1
ATOM 755 O O . LEU A 1 94 ? -33.499 -0.839 40.038 1.00 92.81 94 LEU A O 1
ATOM 759 N N . ALA A 1 95 ? -31.377 -1.216 39.401 1.00 91.38 95 ALA A N 1
ATOM 760 C CA . ALA A 1 95 ? -30.897 -1.604 40.718 1.00 91.38 95 ALA A CA 1
ATOM 761 C C . ALA A 1 95 ? -31.018 -0.459 41.732 1.00 91.38 95 ALA A C 1
ATOM 763 O O . ALA A 1 95 ? -31.378 -0.705 42.879 1.00 91.38 95 ALA A O 1
ATOM 764 N N . LYS A 1 96 ? -30.805 0.799 41.323 1.00 90.25 96 LYS A N 1
ATOM 765 C CA . LYS A 1 96 ? -31.039 1.972 42.186 1.00 90.25 96 LYS A CA 1
ATOM 766 C C . LYS A 1 96 ? -32.487 2.086 42.638 1.00 90.25 96 LYS A C 1
ATOM 768 O O . LYS A 1 96 ? -32.728 2.445 43.787 1.00 90.25 96 LYS A O 1
ATOM 773 N N . HIS A 1 97 ? -33.435 1.765 41.761 1.00 89.50 97 HIS A N 1
ATOM 774 C CA . HIS A 1 97 ? -34.853 1.774 42.112 1.00 89.50 97 HIS A CA 1
ATOM 775 C C . HIS A 1 97 ? -35.245 0.642 43.073 1.00 89.50 97 HIS A C 1
ATOM 777 O O . HIS A 1 97 ? -36.153 0.840 43.874 1.00 89.50 97 HIS A O 1
ATOM 783 N N . GLN A 1 98 ? -34.586 -0.520 43.008 1.00 89.31 98 GLN A N 1
ATOM 784 C CA . GLN A 1 98 ? -34.960 -1.708 43.792 1.00 89.31 98 GLN A CA 1
ATOM 785 C C . GLN A 1 98 ? -34.161 -1.875 45.094 1.00 89.31 98 GLN A C 1
ATOM 787 O O . GLN A 1 98 ? -34.736 -2.208 46.125 1.00 89.31 98 GLN A O 1
ATOM 792 N N . TYR A 1 99 ? -32.849 -1.636 45.049 1.00 87.25 99 TYR A N 1
ATOM 793 C CA . TYR A 1 99 ? -31.896 -1.948 46.123 1.00 87.25 99 TYR A CA 1
ATOM 794 C C . TYR A 1 99 ? -31.264 -0.698 46.76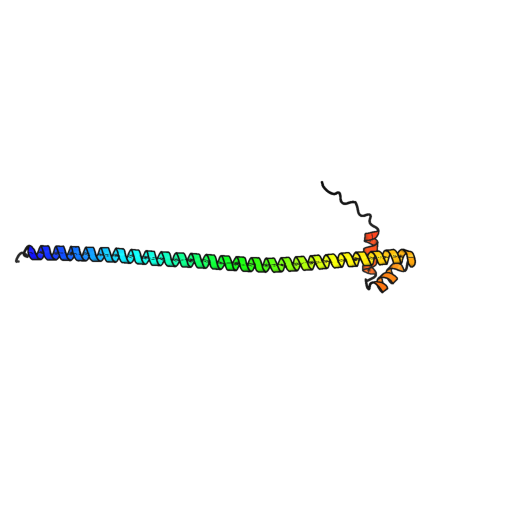0 1.00 87.25 99 TYR A C 1
ATOM 796 O O . TYR A 1 99 ? -30.473 -0.811 47.694 1.00 87.25 99 TYR A O 1
ATOM 804 N N . GLY A 1 100 ? -31.591 0.505 46.269 1.00 86.06 100 GLY A N 1
ATOM 805 C CA . GLY A 1 100 ? -31.159 1.778 46.853 1.00 86.06 100 GLY A CA 1
ATOM 806 C C . GLY A 1 100 ? -29.632 1.886 47.022 1.00 86.06 100 GLY A C 1
ATOM 807 O O . GLY A 1 100 ? -28.924 1.944 46.013 1.00 86.06 100 GLY A O 1
ATOM 808 N N . PRO A 1 101 ? -29.099 1.942 48.261 1.00 82.69 101 PRO A N 1
ATOM 809 C CA . PRO A 1 101 ? -27.664 2.113 48.513 1.00 82.69 101 PRO A CA 1
ATOM 810 C C . PRO A 1 101 ? -26.794 0.924 48.066 1.00 82.69 101 PRO A C 1
ATOM 812 O O . PRO A 1 101 ? -25.609 1.117 47.798 1.00 82.69 101 PRO A O 1
ATOM 815 N N . GLU A 1 102 ? -27.357 -0.282 47.932 1.00 91.19 102 GLU A N 1
ATOM 816 C CA . GLU A 1 102 ? -26.618 -1.493 47.525 1.00 91.19 102 GLU A CA 1
ATOM 817 C C . GLU A 1 102 ? -26.591 -1.709 46.001 1.00 91.19 102 GLU A C 1
ATOM 819 O O . GLU A 1 102 ? -25.986 -2.660 45.503 1.00 91.19 102 GLU A O 1
ATOM 824 N N . ALA A 1 103 ? -27.198 -0.803 45.227 1.00 91.19 103 ALA A N 1
ATOM 825 C CA . ALA A 1 103 ? -27.359 -0.940 43.780 1.00 91.19 103 ALA A CA 1
ATOM 826 C C . ALA A 1 103 ? -26.044 -1.179 43.016 1.00 91.19 103 ALA A C 1
ATOM 828 O O . ALA A 1 103 ? -26.024 -1.940 42.048 1.00 91.19 103 ALA A O 1
ATOM 829 N N . VAL A 1 104 ? -24.943 -0.555 43.448 1.00 91.69 104 VAL A N 1
ATOM 830 C CA . VAL A 1 104 ? -23.619 -0.703 42.818 1.00 91.69 104 VAL A CA 1
ATOM 831 C C . VAL A 1 104 ? -23.036 -2.096 43.060 1.00 91.69 104 VAL A C 1
ATOM 833 O O . VAL A 1 104 ? -22.554 -2.720 42.117 1.00 91.69 104 VAL A O 1
ATOM 836 N N . GLN A 1 105 ? -23.121 -2.604 44.293 1.00 93.62 105 GLN A N 1
ATOM 837 C CA . GLN A 1 105 ? -22.640 -3.945 44.648 1.00 93.62 105 GLN A CA 1
ATOM 838 C C . GLN A 1 105 ? -23.456 -5.021 43.931 1.00 93.62 105 GLN A C 1
ATOM 840 O O . GLN A 1 105 ? -22.894 -5.939 43.334 1.00 93.62 105 GLN A O 1
ATOM 845 N N . TRP A 1 106 ? -24.782 -4.857 43.910 1.00 94.69 106 TRP A N 1
ATOM 846 C CA . TRP A 1 106 ? -25.675 -5.764 43.199 1.00 94.69 106 TRP A CA 1
ATOM 847 C C . TRP A 1 106 ? -25.393 -5.770 41.690 1.00 94.69 106 TRP A C 1
ATOM 849 O O . TRP A 1 106 ? -25.218 -6.827 41.091 1.00 94.69 106 TRP A O 1
ATOM 859 N N . THR A 1 107 ? -25.258 -4.594 41.069 1.00 93.69 107 THR A N 1
ATOM 860 C CA . THR A 1 107 ? -24.965 -4.494 39.628 1.00 93.69 107 THR A CA 1
ATOM 861 C C . THR A 1 107 ? -23.595 -5.076 39.287 1.00 93.69 107 THR A C 1
ATOM 863 O O . THR A 1 107 ? -23.473 -5.770 38.282 1.00 93.69 107 THR A O 1
ATOM 866 N N . SER A 1 108 ? -22.585 -4.846 40.132 1.00 95.50 108 SER A N 1
ATOM 867 C CA . SER A 1 108 ? -21.246 -5.435 39.996 1.00 95.50 108 SER A CA 1
ATOM 868 C C . SER A 1 108 ? -21.307 -6.962 39.973 1.00 95.50 108 SER A C 1
ATOM 870 O O . SER A 1 108 ? -20.750 -7.599 39.079 1.00 95.50 108 SER A O 1
ATOM 872 N N . MET A 1 109 ? -22.077 -7.549 40.893 1.00 94.25 109 MET A N 1
ATOM 873 C CA . MET A 1 109 ? -22.288 -8.994 40.961 1.00 94.25 109 MET A CA 1
ATOM 874 C C . MET A 1 109 ? -23.006 -9.545 39.720 1.00 94.25 109 MET A C 1
ATOM 876 O O . MET A 1 109 ? -22.662 -10.625 39.246 1.00 94.25 109 MET A O 1
ATOM 880 N N . MET A 1 110 ? -23.971 -8.802 39.174 1.00 93.00 110 MET A N 1
ATOM 881 C CA . MET A 1 110 ? -24.806 -9.260 38.058 1.00 93.00 110 MET A CA 1
ATOM 882 C C . MET A 1 110 ? -24.168 -9.081 36.679 1.00 93.00 110 MET A C 1
ATOM 884 O O . MET A 1 110 ? -24.401 -9.897 35.791 1.00 93.00 110 MET A O 1
ATOM 888 N N . THR A 1 111 ? -23.380 -8.024 36.472 1.00 92.50 111 THR A N 1
ATOM 889 C CA . THR A 1 111 ? -22.763 -7.724 35.167 1.00 92.50 111 THR A CA 1
ATOM 890 C C . THR A 1 111 ? -21.282 -8.088 35.107 1.00 92.50 111 THR A C 1
ATOM 892 O O . THR A 1 111 ? -20.675 -7.992 34.041 1.00 92.50 111 THR A O 1
ATOM 895 N N . GLY A 1 112 ? -20.674 -8.460 36.239 1.00 93.38 112 GLY A N 1
ATOM 896 C CA . GLY A 1 112 ? -19.232 -8.689 36.353 1.00 93.38 112 GLY A CA 1
ATOM 897 C C . GLY A 1 112 ? -18.390 -7.421 36.169 1.00 93.38 112 GLY A C 1
ATOM 898 O O . GLY A 1 112 ? -17.169 -7.503 36.029 1.00 93.38 112 GLY A O 1
ATOM 899 N N . THR A 1 113 ? -19.021 -6.243 36.141 1.00 93.62 113 THR A N 1
ATOM 900 C CA . THR A 1 113 ? -18.332 -4.954 36.011 1.00 93.62 113 THR A CA 1
ATOM 901 C C . THR A 1 113 ? -17.841 -4.503 37.379 1.00 93.62 113 THR A C 1
ATOM 903 O O . THR A 1 113 ? -18.597 -4.517 38.343 1.00 93.62 113 THR A O 1
ATOM 906 N N . ARG A 1 114 ? -16.586 -4.058 37.478 1.00 94.44 114 ARG A N 1
ATOM 907 C CA . ARG A 1 114 ? -16.017 -3.597 38.753 1.00 94.44 114 ARG A CA 1
ATOM 908 C C . ARG A 1 114 ? -16.804 -2.414 39.319 1.00 94.44 114 ARG A C 1
ATOM 910 O O . ARG A 1 114 ? -17.166 -1.494 38.585 1.00 94.44 114 ARG A O 1
ATOM 917 N N . GLU A 1 115 ? -16.980 -2.390 40.639 1.00 92.81 115 GLU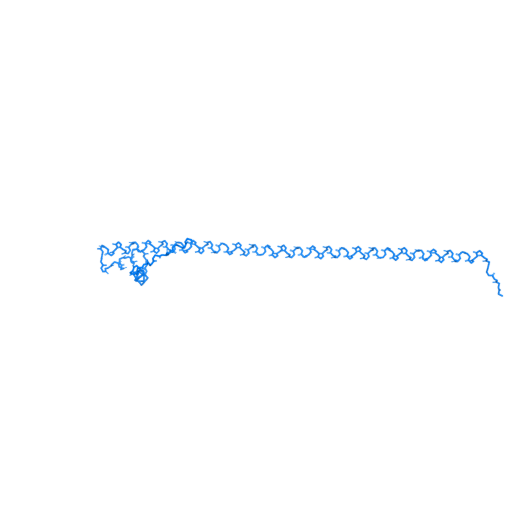 A N 1
ATOM 918 C CA . GLU A 1 115 ? -17.678 -1.300 41.337 1.00 92.81 115 GLU A CA 1
ATOM 919 C C . GLU A 1 115 ? -17.073 0.080 41.056 1.00 92.81 115 GLU A C 1
ATOM 921 O O . GLU A 1 115 ? -17.803 1.059 40.942 1.00 92.81 115 GLU A O 1
ATOM 926 N N . GLU A 1 116 ? -15.749 0.167 40.912 1.00 93.12 116 GLU A N 1
ATOM 927 C CA . GLU A 1 116 ? -15.040 1.408 40.574 1.00 93.12 116 GLU A CA 1
ATOM 928 C C . GLU A 1 116 ? -15.537 1.994 39.244 1.00 93.12 116 GLU A C 1
ATOM 930 O O . GLU A 1 116 ? -15.928 3.160 39.188 1.00 93.12 116 GLU A O 1
ATOM 935 N N . THR A 1 117 ? -15.621 1.163 38.201 1.00 92.31 117 THR A N 1
ATOM 936 C CA . THR A 1 117 ? -16.130 1.543 36.876 1.00 92.31 117 THR A CA 1
ATOM 937 C C . THR A 1 117 ? -17.610 1.920 36.927 1.00 92.31 117 THR A C 1
ATOM 939 O O . THR A 1 117 ? -18.033 2.879 36.285 1.00 92.31 117 THR A O 1
ATOM 942 N N . LEU A 1 118 ? -18.411 1.220 37.736 1.00 92.38 118 LEU A N 1
ATOM 943 C CA . LEU A 1 118 ? -19.817 1.577 37.938 1.00 92.38 118 LEU A CA 1
ATOM 944 C C . LEU A 1 118 ? -19.960 2.957 38.593 1.00 92.38 118 LEU A C 1
ATOM 946 O O . LEU A 1 118 ? -20.775 3.754 38.141 1.00 92.38 118 LEU A O 1
ATOM 950 N N . ARG A 1 119 ? -19.134 3.286 39.595 1.00 90.25 119 ARG A N 1
ATOM 951 C CA . ARG A 1 119 ? -19.122 4.618 40.232 1.00 90.25 119 ARG A CA 1
ATOM 952 C C . ARG A 1 119 ? -18.693 5.723 39.265 1.00 90.25 119 ARG A C 1
ATOM 954 O O . ARG A 1 119 ? -19.165 6.852 39.382 1.00 90.25 119 ARG A O 1
ATOM 961 N N . GLU A 1 120 ? -17.809 5.436 38.311 1.00 90.50 120 GLU A N 1
ATOM 962 C CA . GLU A 1 120 ? -17.479 6.370 37.224 1.00 90.50 120 GLU A CA 1
ATOM 963 C C . GLU A 1 120 ? -18.680 6.602 36.306 1.00 90.50 120 GLU A C 1
ATOM 965 O O . GLU A 1 120 ? -19.032 7.746 36.018 1.00 90.50 120 GLU A O 1
ATOM 970 N N . TYR A 1 121 ? -19.371 5.532 35.922 1.00 89.25 121 TYR A N 1
ATOM 971 C CA . TYR A 1 121 ? -20.585 5.621 35.118 1.00 89.25 121 TYR A CA 1
ATOM 972 C C . TYR A 1 121 ? -21.714 6.385 35.835 1.00 89.25 121 TYR A C 1
ATOM 974 O O . TYR A 1 121 ? -22.448 7.140 35.197 1.00 89.25 121 TYR A O 1
ATOM 982 N N . GLU A 1 122 ? -21.837 6.268 37.163 1.00 83.56 122 GLU A N 1
ATOM 983 C CA . GLU A 1 122 ? -22.773 7.079 37.957 1.00 83.56 122 GLU A CA 1
ATOM 984 C C . GLU A 1 122 ? -22.470 8.575 37.889 1.00 83.56 122 GLU A C 1
ATOM 986 O O . GLU A 1 122 ? -23.396 9.384 37.793 1.00 83.56 122 GLU A O 1
ATOM 991 N N . LYS A 1 123 ? -21.185 8.949 37.932 1.00 85.88 123 LYS A N 1
ATOM 992 C CA . LYS A 1 123 ? -20.763 10.349 37.797 1.00 85.88 123 LYS A CA 1
ATOM 993 C C . LYS A 1 123 ? -21.119 10.893 36.418 1.00 85.88 123 LYS A C 1
ATOM 995 O O . LYS A 1 123 ? -21.584 12.025 36.323 1.00 85.88 123 LYS A O 1
ATOM 1000 N N . GLU A 1 124 ? -20.953 10.086 35.370 1.00 78.44 124 GLU A N 1
ATOM 1001 C CA . GLU A 1 124 ? -21.352 10.459 34.011 1.00 78.44 124 GLU A CA 1
ATOM 1002 C C . GLU A 1 124 ? -22.875 10.657 33.889 1.00 78.44 124 GLU A C 1
ATOM 1004 O O . GLU A 1 124 ? -23.314 11.672 33.347 1.00 78.44 124 GLU A O 1
ATOM 1009 N N . LEU A 1 125 ? -23.693 9.758 34.456 1.00 68.62 125 LEU A N 1
ATOM 1010 C CA . LEU A 1 125 ? -25.159 9.902 34.483 1.00 68.62 125 LEU A CA 1
ATOM 1011 C C . LEU A 1 125 ? -25.640 11.169 35.213 1.00 68.62 125 LEU A C 1
ATOM 1013 O O . LEU A 1 125 ? -26.690 11.711 34.871 1.00 68.62 125 LEU A O 1
ATOM 1017 N N . GLY A 1 126 ? -24.902 11.630 36.227 1.00 64.44 126 GLY A N 1
ATOM 1018 C CA . GLY A 1 126 ? -25.234 12.817 37.021 1.00 64.44 126 GLY A CA 1
ATOM 1019 C C . GLY A 1 126 ? -24.916 14.154 36.341 1.00 64.44 126 GLY A C 1
ATOM 1020 O O . GLY A 1 126 ? -25.274 15.206 36.871 1.00 64.44 126 GLY A O 1
ATOM 1021 N N . THR A 1 127 ? -24.258 14.138 35.178 1.00 53.47 127 THR A N 1
ATOM 1022 C CA . THR A 1 127 ? -23.938 15.353 34.417 1.00 53.47 127 THR A CA 1
ATOM 1023 C C . THR A 1 127 ? -24.988 15.610 33.330 1.00 53.47 127 THR A C 1
ATOM 1025 O O . THR A 1 127 ? -25.192 14.753 32.469 1.00 53.47 127 THR A O 1
ATOM 1028 N N . PRO A 1 128 ? -25.679 16.771 33.318 1.00 45.97 128 PRO A N 1
ATOM 1029 C CA . PRO A 1 128 ? -26.654 17.071 32.276 1.00 45.97 128 PRO A CA 1
ATOM 1030 C C . PRO A 1 128 ? -25.942 17.204 30.925 1.00 45.97 128 PRO A C 1
ATOM 1032 O O . PRO A 1 128 ? -25.173 18.139 30.694 1.00 45.97 128 PRO A O 1
ATOM 1035 N N . VAL A 1 129 ? -26.191 16.255 30.019 1.00 47.66 129 VAL A N 1
ATOM 1036 C CA . VAL A 1 129 ? -25.647 16.276 28.657 1.00 47.66 129 VAL A CA 1
ATOM 1037 C C . VAL A 1 129 ? -26.252 17.466 27.911 1.00 47.66 129 VAL A C 1
ATOM 1039 O O . VAL A 1 129 ? -27.425 17.455 27.537 1.00 47.66 129 VAL A O 1
ATOM 1042 N N . ALA A 1 130 ? -25.454 18.515 27.701 1.00 43.31 130 ALA A N 1
ATOM 1043 C CA . ALA A 1 130 ? -25.861 19.680 26.927 1.00 43.31 130 ALA A CA 1
ATOM 1044 C C . ALA A 1 130 ? -26.269 19.260 25.497 1.00 43.31 130 ALA A C 1
ATOM 1046 O O . ALA A 1 130 ? -25.548 18.486 24.854 1.00 43.31 130 ALA A O 1
ATOM 1047 N N . PRO A 1 131 ? -27.397 19.762 24.960 1.00 44.78 131 PRO A N 1
ATOM 1048 C CA . PRO A 1 131 ? -27.871 19.365 23.642 1.00 44.78 131 PRO A CA 1
ATOM 1049 C C . PRO A 1 131 ? -26.862 19.782 22.567 1.00 44.78 131 PRO A C 1
ATOM 1051 O O . PRO A 1 131 ? -26.539 20.964 22.407 1.00 44.78 131 PRO A O 1
ATOM 1054 N N . LYS A 1 132 ? -26.366 18.799 21.804 1.00 46.56 132 LYS A N 1
ATOM 1055 C CA . LYS A 1 132 ? -25.540 19.039 20.617 1.00 46.56 132 LYS A CA 1
ATOM 1056 C C . LYS A 1 132 ? -26.369 19.837 19.613 1.00 46.56 132 LYS A C 1
ATOM 1058 O O . LYS A 1 132 ? -27.265 19.297 18.972 1.00 46.56 132 LYS A O 1
ATOM 1063 N N . LYS A 1 133 ? -26.064 21.131 19.479 1.00 44.72 133 LYS A N 1
ATOM 1064 C CA . LYS A 1 133 ? -26.617 21.995 18.432 1.00 44.72 133 LYS A CA 1
ATOM 1065 C C . LYS A 1 133 ? -26.289 21.379 17.072 1.00 44.72 133 LYS A C 1
ATOM 1067 O O . LYS A 1 133 ? -25.141 21.403 16.634 1.00 44.72 133 LYS A O 1
ATOM 1072 N N . SER A 1 134 ? -27.304 20.826 16.416 1.00 48.47 134 SER A N 1
ATOM 1073 C CA . SER A 1 134 ? -27.260 20.455 15.007 1.00 48.47 134 SER A CA 1
ATOM 1074 C C . SER A 1 134 ? -26.984 21.718 14.189 1.00 48.47 134 SER A C 1
ATOM 1076 O O . SER A 1 134 ? -27.836 22.607 14.114 1.00 48.47 134 SER A O 1
ATOM 1078 N N . ARG A 1 135 ? -25.783 21.831 13.615 1.00 49.22 135 ARG A N 1
ATOM 1079 C CA . ARG A 1 135 ? -25.505 22.826 12.575 1.00 49.22 135 ARG A CA 1
ATOM 1080 C C . ARG A 1 135 ? -26.323 22.439 11.340 1.00 49.22 135 ARG A C 1
ATOM 1082 O O . ARG A 1 135 ? -26.129 21.348 10.811 1.00 49.22 135 ARG A O 1
ATOM 1089 N N . ARG A 1 136 ? -27.274 23.307 10.989 1.00 53.25 136 ARG A N 1
ATOM 1090 C CA . ARG A 1 136 ? -27.891 23.370 9.660 1.00 53.25 136 ARG A CA 1
ATOM 1091 C C . ARG A 1 136 ? -26.857 23.805 8.631 1.00 53.25 136 ARG A C 1
ATOM 1093 O O . ARG A 1 136 ? -25.951 24.575 9.030 1.00 53.25 136 ARG A O 1
#

Sequence (136 aa):
MSRPSNRKVAARANAQKARAAKKKQLAKAARKEQLAKAARKEQLAKAARKEKAWEALFEENRLLLERLQKDREQRLMSRIEAQTKADVLQVLQLAKHQYGPEAVQWTSMMTGTREETLREYEKELGTPVAPKKSRR

pLDDT: mean 89.51, std 13.82, range [43.31, 98.44]

Foldseek 3Di:
DDDDDPVVVVVVVVVVVVVVVVVVVVVVVVVVVVVVVVVVVVVVVVVVVVVVVVVVVVVVVVVVVVVVVVVVVVVVVVVVVVVLLVVLLVQLVVLCVPVNPCSLVVSCVVSVDDSVVVVVSVVVVPDPDDDDPDDD

Secondary structure (DSSP, 8-state):
-PPPPHHHHHHHHHHHHHHHHHHHHHHHHHHHHHHHHHHHHHHHHHHHHHHHHHHHHHHHHHHHHHHHHHHHHHHHHHHHHHHHHHHHHHHHHHHHHHHGGGHHHHHHHHH---HHHHHHHHHHHTS---------

Organism: NCBI:txid37863